Protein AF-A0A7Z6YBA0-F1 (afdb_monomer_lite)

Radius of gyration: 14.05 Å; chains: 1; bounding box: 33×22×35 Å

Secondary structure (DSSP, 8-state):
-HHHHHHHHHHHHHHHTSGGGGSPTTSHHHHHHHHHHHHTTT-TTTTPPPSS--EETTEEPSPGGGHHHHS--

pLDDT: mean 96.46, std 5.53, range [62.38, 98.69]

InterPro domains:
  IPR036597 Fido-like domain superfamily [G3DSA:1.10.3290.10] (1-73)
  IPR036597 Fido-like domain superfamily [SSF140931] (3-71)

Foldseek 3Di:
DVLQVQLVVLVVCCVVVVVLVVADPPALQSVLVNQQSSQPVNDPQRSHQDCDWDADPPGTDDHSVCCVVPGDD

Organism: Helicobacter pylori (NCBI:txid210)

Structure (mmCIF, N/CA/C/O backbone):
data_AF-A0A7Z6YBA0-F1
#
_entry.id   AF-A0A7Z6YBA0-F1
#
loop_
_atom_site.group_PDB
_atom_site.id
_atom_site.type_symbol
_atom_site.label_atom_id
_atom_site.label_alt_id
_atom_site.label_comp_id
_atom_site.label_asym_id
_atom_site.label_entity_id
_atom_site.label_seq_id
_atom_site.pdbx_PDB_ins_code
_atom_site.Cartn_x
_atom_site.Cartn_y
_atom_site.Cartn_z
_atom_site.occupancy
_atom_site.B_iso_or_equiv
_atom_site.auth_seq_id
_atom_site.auth_comp_id
_atom_site.auth_asym_id
_atom_site.auth_atom_id
_atom_site.pdbx_PDB_model_num
ATOM 1 N N . MET A 1 1 ? 15.357 4.136 12.137 1.00 62.38 1 MET A N 1
ATOM 2 C CA . MET A 1 1 ? 14.996 3.953 13.562 1.00 62.38 1 MET A CA 1
ATOM 3 C C . MET A 1 1 ? 13.854 4.851 14.023 1.00 62.38 1 MET A C 1
ATOM 5 O O . MET A 1 1 ? 12.899 4.318 14.568 1.00 62.38 1 MET A O 1
ATOM 9 N N . HIS A 1 2 ? 13.912 6.182 13.858 1.00 88.31 2 HIS A N 1
ATOM 10 C CA . HIS A 1 2 ? 12.813 7.047 14.325 1.00 88.31 2 HIS A CA 1
ATOM 11 C C . HIS A 1 2 ? 11.522 6.866 13.506 1.00 88.31 2 HIS A C 1
ATOM 13 O O . HIS A 1 2 ? 10.455 6.704 14.092 1.00 88.31 2 HIS A O 1
ATOM 19 N N . LEU A 1 3 ? 11.633 6.804 12.172 1.00 95.19 3 LEU A N 1
ATOM 20 C CA . LEU A 1 3 ? 10.489 6.583 11.276 1.00 95.19 3 LEU A CA 1
ATOM 21 C C . LEU A 1 3 ? 9.823 5.222 11.519 1.00 95.19 3 LEU A C 1
ATOM 23 O O . LEU A 1 3 ? 8.607 5.150 11.643 1.00 95.19 3 LEU A O 1
ATOM 27 N N . ASP A 1 4 ? 10.619 4.163 11.683 1.00 96.88 4 ASP A N 1
ATOM 28 C CA . ASP A 1 4 ? 10.103 2.806 11.912 1.00 96.88 4 ASP A CA 1
ATOM 29 C C . ASP A 1 4 ? 9.311 2.715 13.223 1.00 96.88 4 ASP A C 1
ATOM 31 O O . ASP A 1 4 ? 8.248 2.100 13.274 1.00 96.88 4 ASP A O 1
ATOM 35 N N . ARG A 1 5 ? 9.789 3.386 14.283 1.00 97.88 5 ARG A N 1
ATOM 36 C CA . ARG A 1 5 ? 9.072 3.462 15.562 1.00 97.88 5 ARG A CA 1
ATOM 37 C C . ARG A 1 5 ? 7.739 4.196 15.416 1.00 97.88 5 ARG A C 1
ATOM 39 O O . ARG A 1 5 ? 6.744 3.732 15.956 1.00 97.88 5 ARG A O 1
ATOM 46 N N . GLN A 1 6 ? 7.704 5.310 14.685 1.00 98.00 6 GLN A N 1
ATOM 47 C CA . GLN A 1 6 ? 6.450 6.028 14.432 1.00 98.00 6 GLN A CA 1
ATOM 48 C C . GLN A 1 6 ? 5.471 5.199 13.591 1.00 98.00 6 GLN A C 1
ATOM 50 O O . GLN A 1 6 ? 4.279 5.165 13.887 1.00 98.00 6 GLN A O 1
ATOM 55 N N . SER A 1 7 ? 5.972 4.497 12.573 1.00 98.38 7 SER A N 1
ATOM 56 C CA . SER A 1 7 ? 5.160 3.598 11.752 1.00 98.38 7 SER A CA 1
ATOM 57 C C . SER A 1 7 ? 4.572 2.448 12.576 1.00 98.38 7 SER A C 1
ATOM 59 O O . SER A 1 7 ? 3.403 2.105 12.412 1.00 98.38 7 SER A O 1
ATOM 61 N N . LEU A 1 8 ? 5.333 1.912 13.539 1.00 98.50 8 LEU A N 1
ATOM 62 C CA . LEU A 1 8 ? 4.841 0.900 14.474 1.00 98.50 8 LEU A CA 1
ATOM 63 C C . LEU A 1 8 ? 3.696 1.423 15.356 1.00 98.50 8 LEU A C 1
ATOM 65 O O . LEU A 1 8 ? 2.707 0.717 15.543 1.00 98.50 8 LEU A O 1
ATOM 69 N N . GLU A 1 9 ? 3.788 2.648 15.878 1.00 98.50 9 GLU A N 1
ATOM 70 C CA . GLU A 1 9 ? 2.686 3.243 16.651 1.00 98.50 9 GLU A CA 1
ATOM 71 C C . GLU A 1 9 ? 1.443 3.494 15.779 1.00 98.50 9 GLU A C 1
ATOM 73 O O . GLU A 1 9 ? 0.324 3.207 16.206 1.00 98.50 9 GLU A O 1
ATOM 78 N N . LYS A 1 10 ? 1.619 3.919 14.519 1.00 98.56 10 LYS A N 1
ATOM 79 C CA . LYS A 1 10 ? 0.521 4.010 13.538 1.00 98.56 10 LYS A CA 1
ATOM 80 C C . LYS A 1 10 ? -0.1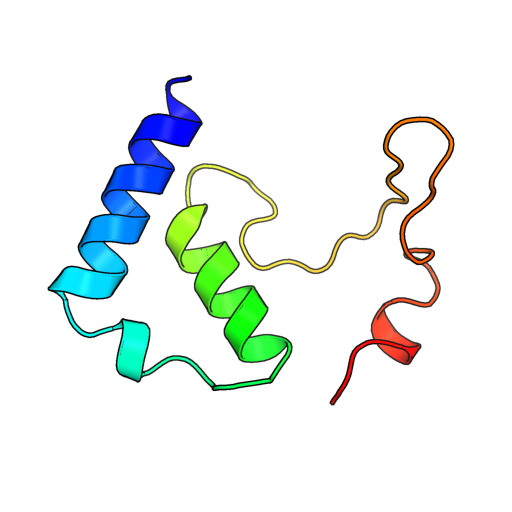27 2.648 13.268 1.00 98.56 10 LYS A C 1
ATOM 82 O O . LYS A 1 10 ? -1.351 2.569 13.190 1.00 98.56 10 LYS A O 1
ATOM 87 N N . ALA A 1 11 ? 0.663 1.576 13.177 1.00 98.62 11 ALA A N 1
ATOM 88 C CA . ALA A 1 11 ? 0.152 0.214 13.025 1.00 98.62 11 ALA A CA 1
ATOM 89 C C . ALA A 1 11 ? -0.701 -0.212 14.228 1.00 98.62 11 ALA A C 1
ATOM 91 O O . ALA A 1 11 ? -1.799 -0.735 14.054 1.00 98.62 11 ALA A O 1
ATOM 92 N N . LYS A 1 12 ? -0.229 0.053 15.454 1.00 98.69 12 LYS A N 1
ATOM 93 C CA . LYS A 1 12 ? -1.004 -0.216 16.675 1.00 98.69 12 LYS A CA 1
ATOM 94 C C . LYS A 1 12 ? -2.327 0.543 16.667 1.00 98.69 12 LYS A C 1
ATOM 96 O O . LYS A 1 12 ? -3.361 -0.062 16.928 1.00 98.69 12 LYS A O 1
ATOM 101 N N . HIS A 1 13 ? -2.301 1.826 16.303 1.00 98.50 13 HIS A N 1
ATOM 102 C CA . HIS A 1 13 ? -3.506 2.642 16.188 1.00 98.50 13 HIS A CA 1
ATOM 103 C C . HIS A 1 13 ? -4.490 2.082 15.149 1.00 98.50 13 HIS A C 1
ATOM 105 O O . HIS A 1 13 ? -5.685 2.022 15.427 1.00 98.50 13 HIS A O 1
ATOM 111 N N . LEU A 1 14 ? -4.013 1.626 13.982 1.00 98.56 14 LEU A N 1
ATOM 112 C CA . LEU A 1 14 ? -4.857 1.017 12.942 1.00 98.56 14 LEU A CA 1
ATOM 113 C C . LEU A 1 14 ? -5.664 -0.177 13.477 1.00 98.56 14 LEU A C 1
ATOM 115 O O . LEU A 1 14 ? -6.853 -0.292 13.193 1.00 98.56 14 LEU A O 1
ATOM 119 N N . ILE A 1 15 ? -5.028 -1.030 14.284 1.00 98.44 15 ILE A N 1
ATOM 120 C CA . ILE A 1 15 ? -5.683 -2.190 14.900 1.00 98.44 15 ILE A CA 1
ATOM 121 C C . ILE A 1 15 ? -6.604 -1.762 16.050 1.00 98.44 15 ILE A C 1
ATOM 123 O O . ILE A 1 15 ? -7.765 -2.149 16.087 1.00 98.44 15 ILE A O 1
ATOM 127 N N . GLN A 1 16 ? -6.111 -0.943 16.982 1.00 98.56 16 GLN A N 1
ATOM 128 C CA . GLN A 1 16 ? -6.851 -0.557 18.193 1.00 98.56 16 GLN A CA 1
ATOM 129 C C . GLN A 1 16 ? -8.098 0.286 17.903 1.00 98.56 16 GLN A C 1
ATOM 131 O O . GLN A 1 16 ? -9.065 0.223 18.656 1.00 98.56 16 GLN A O 1
ATOM 136 N N . SER A 1 17 ? -8.078 1.072 16.826 1.00 98.06 17 SER A N 1
ATOM 137 C CA . SER A 1 17 ? -9.220 1.888 16.400 1.00 98.06 17 SER A CA 1
ATOM 138 C C . SER A 1 17 ? -10.290 1.105 15.632 1.00 98.06 17 SER A C 1
ATOM 140 O O . SER A 1 17 ? -11.349 1.664 15.361 1.00 98.06 17 SER A O 1
ATOM 142 N N . GLY A 1 18 ? -10.026 -0.148 15.239 1.00 98.12 18 GLY A N 1
ATOM 143 C CA . GLY A 1 18 ? -10.914 -0.929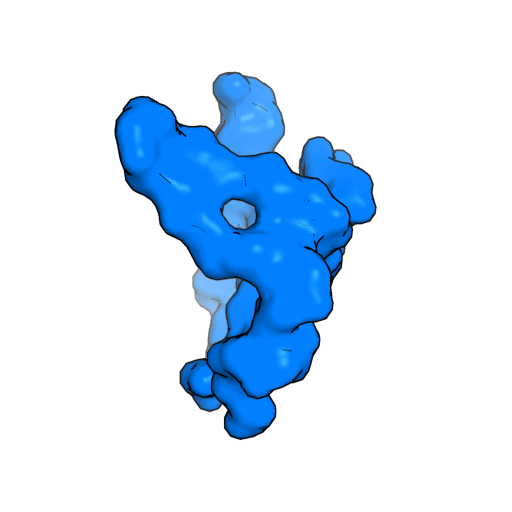 14.366 1.00 98.12 18 GLY A CA 1
ATOM 144 C C . GLY A 1 18 ? -10.939 -0.453 12.908 1.00 98.12 18 GLY A C 1
ATOM 145 O O . GLY A 1 18 ? -11.635 -1.032 12.081 1.00 98.12 18 GLY A O 1
ATOM 146 N N . LEU A 1 19 ? -10.154 0.572 12.546 1.00 98.06 19 LEU A N 1
ATOM 147 C CA . LEU A 1 19 ? -10.081 1.069 11.167 1.00 98.06 19 LEU A CA 1
ATOM 148 C C . LEU A 1 19 ? -9.558 0.005 10.194 1.00 98.06 19 LEU A C 1
ATOM 150 O O . LEU A 1 19 ? -9.878 0.064 9.008 1.00 98.06 19 LEU A O 1
ATOM 154 N N . ILE A 1 20 ? -8.807 -0.985 10.686 1.00 98.38 20 ILE A N 1
ATOM 155 C CA . ILE A 1 20 ? -8.368 -2.140 9.896 1.00 98.38 20 ILE A CA 1
ATOM 156 C C . ILE A 1 20 ? -9.533 -2.878 9.220 1.00 98.38 20 ILE A C 1
ATOM 158 O O . ILE A 1 20 ? -9.3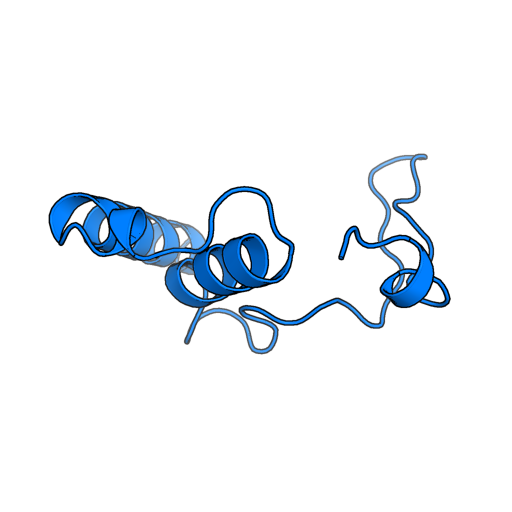83 -3.311 8.082 1.00 98.38 20 ILE A O 1
ATOM 162 N N . ASP A 1 21 ? -10.700 -2.946 9.863 1.00 98.31 21 ASP A N 1
ATOM 163 C CA . ASP A 1 21 ? -11.870 -3.673 9.353 1.00 98.31 21 ASP A CA 1
ATOM 164 C C . ASP A 1 21 ? -12.584 -2.920 8.218 1.00 98.31 21 ASP A C 1
ATOM 166 O O . ASP A 1 21 ? -13.438 -3.474 7.528 1.00 98.31 21 ASP A O 1
ATOM 170 N N . THR A 1 22 ? -12.231 -1.647 8.009 1.00 98.06 22 THR A N 1
ATOM 171 C CA . THR A 1 22 ? -12.778 -0.805 6.933 1.00 98.06 22 THR A CA 1
ATOM 172 C C . THR A 1 22 ? -11.966 -0.874 5.641 1.00 98.06 22 THR A C 1
ATOM 174 O O . THR A 1 22 ? -12.414 -0.369 4.612 1.00 98.06 22 THR A O 1
ATOM 177 N N . ILE A 1 23 ? -10.777 -1.482 5.689 1.00 98.38 23 ILE A N 1
ATOM 178 C CA . ILE A 1 23 ? -9.866 -1.576 4.549 1.00 98.38 23 ILE A CA 1
ATOM 179 C C . ILE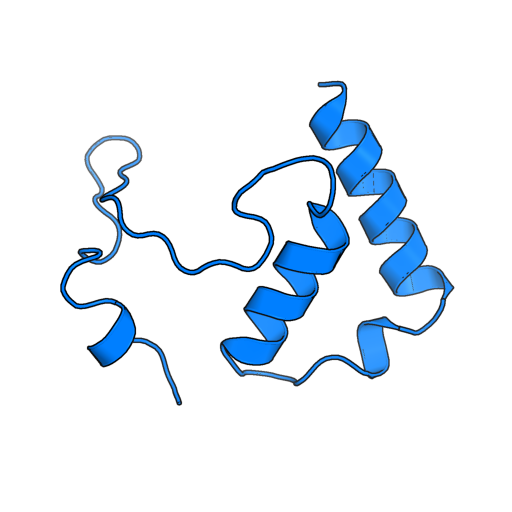 A 1 23 ? -10.337 -2.665 3.586 1.00 98.38 23 ILE A C 1
ATOM 181 O O . ILE A 1 23 ? -10.733 -3.760 3.985 1.00 98.38 23 ILE A O 1
ATOM 185 N N . GLU A 1 24 ? -10.249 -2.372 2.291 1.00 97.69 24 GLU A N 1
ATOM 186 C CA . GLU A 1 24 ? -10.649 -3.299 1.235 1.00 97.69 24 GLU A CA 1
ATOM 187 C C . GLU A 1 24 ? -9.787 -4.578 1.240 1.00 97.69 24 GLU A C 1
ATOM 189 O O . GLU A 1 24 ? -8.558 -4.532 1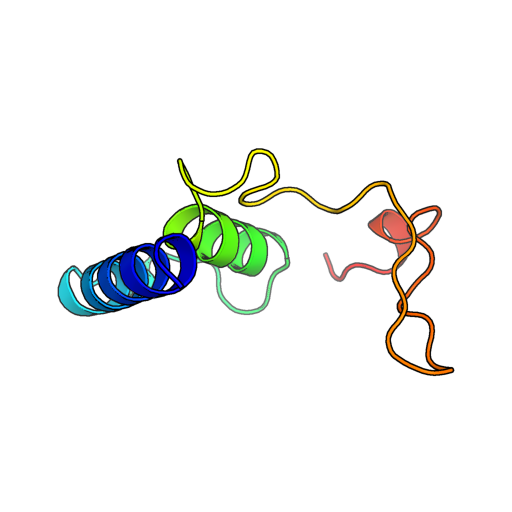.162 1.00 97.69 24 GLU A O 1
ATOM 194 N N . VAL A 1 25 ? -10.419 -5.748 1.341 1.00 97.94 25 VAL A N 1
ATOM 195 C CA . VAL A 1 25 ? -9.697 -7.018 1.503 1.00 97.94 25 VAL A CA 1
ATOM 196 C C . VAL A 1 25 ? -9.290 -7.595 0.150 1.00 97.94 25 VAL A C 1
ATOM 198 O O . VAL A 1 25 ? -10.120 -7.791 -0.732 1.00 97.94 25 VAL A O 1
ATOM 201 N N . GLY A 1 26 ? -8.008 -7.942 0.013 1.00 96.38 26 GLY A N 1
ATOM 202 C CA . GLY A 1 26 ? -7.495 -8.697 -1.136 1.00 96.38 26 GLY A CA 1
ATOM 203 C C . GLY A 1 26 ? -7.234 -7.873 -2.399 1.00 96.38 26 GLY A C 1
ATOM 204 O O . GLY A 1 26 ? -6.919 -8.459 -3.432 1.00 96.38 26 GLY A O 1
ATOM 205 N N . THR A 1 27 ? -7.315 -6.543 -2.327 1.00 97.12 27 THR A N 1
ATOM 206 C CA . THR A 1 27 ? -7.117 -5.656 -3.482 1.00 97.12 27 THR A CA 1
ATOM 207 C C . THR A 1 27 ? -5.894 -4.759 -3.326 1.00 97.12 27 THR A C 1
ATOM 209 O O . THR A 1 27 ? -5.369 -4.533 -2.230 1.00 97.12 27 THR A O 1
ATOM 212 N N . ILE A 1 28 ? -5.424 -4.210 -4.448 1.00 97.38 28 ILE A N 1
ATOM 213 C CA . ILE A 1 28 ? -4.314 -3.250 -4.444 1.00 97.38 28 ILE A CA 1
ATOM 214 C C . ILE A 1 28 ? -4.687 -1.957 -3.738 1.00 97.38 28 ILE A C 1
ATOM 216 O O . ILE A 1 28 ? -3.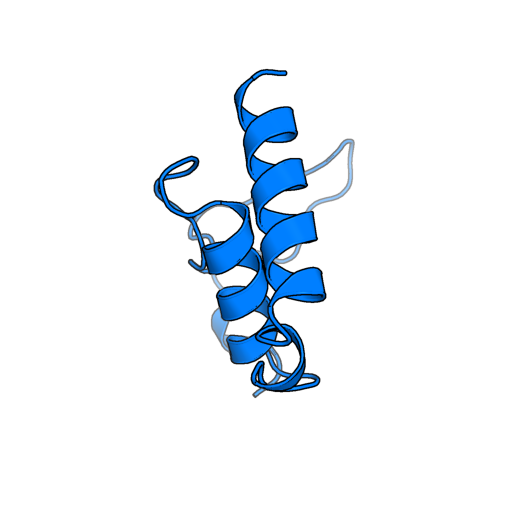851 -1.396 -3.030 1.00 97.38 28 ILE A O 1
ATOM 220 N N . LYS A 1 29 ? -5.941 -1.525 -3.858 1.00 97.00 29 LYS A N 1
ATOM 221 C CA . LYS A 1 29 ? -6.431 -0.351 -3.147 1.00 97.00 29 LYS A CA 1
ATOM 222 C C . LYS A 1 29 ? -6.327 -0.541 -1.632 1.00 97.00 29 LYS A C 1
ATOM 224 O O . LYS A 1 29 ? -5.765 0.327 -0.967 1.00 97.00 29 LYS A O 1
ATOM 229 N N . GLY A 1 30 ? -6.736 -1.698 -1.110 1.00 97.94 30 GLY A N 1
ATOM 230 C CA . GLY A 1 30 ? -6.561 -2.028 0.305 1.00 97.94 30 GLY A CA 1
ATOM 231 C C . GLY A 1 30 ? -5.095 -2.030 0.745 1.00 97.94 30 GLY A C 1
ATOM 232 O O . GLY A 1 30 ? -4.734 -1.441 1.763 1.00 97.94 30 GLY A O 1
ATOM 233 N N . LEU A 1 31 ? -4.198 -2.600 -0.067 1.00 97.94 31 LEU A N 1
ATOM 234 C CA . LEU A 1 31 ? -2.760 -2.564 0.221 1.00 97.94 31 LEU A CA 1
ATOM 235 C C . LEU A 1 31 ? -2.197 -1.128 0.229 1.00 97.94 31 LEU A C 1
ATOM 237 O O . LEU A 1 31 ? -1.368 -0.792 1.079 1.00 97.94 31 LEU A O 1
ATOM 241 N N . GLN A 1 32 ? -2.651 -0.265 -0.685 1.00 98.25 32 GLN A N 1
ATOM 242 C CA . GLN A 1 32 ? -2.289 1.155 -0.706 1.00 98.25 32 GLN A CA 1
ATOM 243 C C . GLN A 1 32 ? -2.841 1.910 0.509 1.00 98.25 32 GLN A C 1
ATOM 245 O O . GLN A 1 32 ? -2.150 2.785 1.030 1.00 98.25 32 GLN A O 1
ATOM 250 N N . GLU A 1 33 ? -4.043 1.579 0.984 1.00 98.50 33 GLU A N 1
ATOM 251 C CA . GLU A 1 33 ? -4.638 2.133 2.206 1.00 98.50 33 GLU A CA 1
ATOM 252 C C . GLU A 1 33 ? -3.816 1.766 3.444 1.00 98.50 33 GLU A C 1
ATOM 254 O O . GLU A 1 33 ? -3.438 2.663 4.200 1.00 98.50 33 GLU A O 1
ATOM 259 N N . ILE A 1 34 ? -3.437 0.491 3.593 1.00 98.69 34 ILE A N 1
ATOM 260 C CA . ILE A 1 34 ? -2.543 0.029 4.669 1.00 98.69 34 ILE A CA 1
ATOM 261 C C . ILE A 1 34 ? -1.214 0.785 4.603 1.00 98.69 34 ILE A C 1
ATOM 263 O O . ILE A 1 34 ? -0.770 1.369 5.593 1.00 98.69 34 ILE A O 1
ATOM 267 N N . HIS A 1 35 ? -0.580 0.822 3.427 1.00 98.69 35 HIS A N 1
ATOM 268 C CA . HIS A 1 35 ? 0.698 1.508 3.255 1.00 98.69 35 HIS A CA 1
ATOM 269 C C . HIS A 1 35 ? 0.582 3.014 3.531 1.00 98.69 35 HIS A C 1
ATOM 271 O O . HIS A 1 35 ? 1.505 3.613 4.086 1.00 98.69 35 HIS A O 1
ATOM 277 N N . ARG A 1 36 ? -0.525 3.656 3.148 1.00 98.69 36 ARG A N 1
ATOM 278 C CA . ARG A 1 36 ? -0.772 5.060 3.483 1.00 98.69 36 ARG A CA 1
ATOM 279 C C . ARG A 1 36 ? -0.875 5.222 4.994 1.00 98.69 36 ARG A C 1
ATOM 281 O O . ARG A 1 36 ? -0.120 6.005 5.550 1.00 98.69 36 ARG A O 1
ATOM 288 N N . PHE A 1 37 ? -1.696 4.429 5.674 1.00 98.50 37 PHE A N 1
ATOM 289 C CA . PHE A 1 37 ? -1.896 4.549 7.120 1.00 98.50 37 PHE A CA 1
ATOM 290 C C . PHE A 1 37 ? -0.587 4.426 7.916 1.00 98.50 37 PHE A C 1
ATOM 292 O O . PHE A 1 37 ? -0.308 5.225 8.814 1.00 98.50 37 PHE A O 1
ATOM 299 N N . LEU A 1 38 ? 0.250 3.453 7.546 1.00 98.62 38 LEU A N 1
ATOM 300 C CA . LEU A 1 38 ? 1.520 3.174 8.217 1.00 98.62 38 LEU A CA 1
ATOM 301 C C . LEU A 1 38 ? 2.589 4.246 7.996 1.00 98.62 38 LEU A C 1
ATOM 303 O O . LEU A 1 38 ? 3.448 4.427 8.862 1.00 98.62 38 LEU A O 1
ATOM 307 N N . PHE A 1 39 ? 2.568 4.931 6.851 1.00 98.56 39 PHE A N 1
ATOM 308 C CA . PHE A 1 39 ? 3.692 5.760 6.407 1.00 98.56 39 PHE A CA 1
ATOM 309 C C . PHE A 1 39 ? 3.325 7.200 6.042 1.00 98.56 39 PHE A C 1
ATOM 311 O O . PHE A 1 39 ? 4.208 7.984 5.700 1.00 98.56 39 PHE A O 1
ATOM 318 N N . GLU A 1 40 ? 2.055 7.583 6.120 1.00 98.00 40 GLU A N 1
ATOM 319 C CA . GLU A 1 40 ? 1.613 8.954 5.877 1.00 98.00 40 GLU A CA 1
ATOM 320 C C . GLU A 1 40 ? 2.278 9.918 6.866 1.00 98.00 40 GLU A C 1
ATOM 322 O O . GLU A 1 40 ? 2.287 9.685 8.080 1.00 98.00 40 GLU A O 1
ATOM 327 N N . GLY A 1 41 ? 2.875 10.983 6.325 1.00 97.12 41 GLY A N 1
ATOM 328 C CA . GLY A 1 41 ? 3.718 11.923 7.068 1.00 97.12 41 GLY A CA 1
ATOM 329 C C . GLY A 1 41 ? 5.146 11.428 7.344 1.00 97.12 41 GLY A C 1
ATOM 330 O O . GLY A 1 41 ? 5.951 12.200 7.852 1.00 97.12 41 GLY A O 1
ATOM 331 N N . LEU A 1 42 ? 5.480 10.175 7.001 1.00 97.44 42 LEU A N 1
ATOM 332 C CA . LEU A 1 42 ? 6.820 9.585 7.160 1.00 97.44 42 LEU A CA 1
ATOM 333 C C . LEU A 1 42 ? 7.546 9.412 5.819 1.00 97.44 42 LEU A C 1
ATOM 335 O O . LEU A 1 42 ? 8.750 9.646 5.738 1.00 97.44 42 LEU A O 1
ATOM 339 N N . TYR A 1 43 ? 6.818 9.015 4.771 1.00 97.12 43 TYR A N 1
ATOM 340 C CA . TYR A 1 43 ? 7.331 8.871 3.409 1.00 97.12 43 TYR A CA 1
ATOM 341 C C . TYR A 1 43 ? 6.442 9.616 2.408 1.00 97.12 43 TYR A C 1
ATOM 343 O O . TYR A 1 43 ? 5.226 9.439 2.391 1.00 97.12 43 TYR A O 1
ATOM 351 N N . GLU A 1 44 ? 7.047 10.380 1.495 1.00 97.38 44 GLU A N 1
ATOM 352 C CA . GLU A 1 44 ? 6.335 11.115 0.428 1.00 97.38 44 GLU A CA 1
ATOM 353 C C . GLU A 1 44 ? 5.573 10.197 -0.551 1.00 97.38 44 GLU A C 1
ATOM 355 O O . GLU A 1 44 ? 4.670 10.627 -1.281 1.00 97.38 44 GLU A O 1
ATOM 360 N N . PHE A 1 45 ? 5.943 8.914 -0.573 1.00 97.62 45 PHE A N 1
ATOM 361 C CA . PHE A 1 45 ? 5.342 7.867 -1.397 1.00 97.62 45 PHE A CA 1
ATOM 362 C C . PHE A 1 45 ? 4.336 6.987 -0.638 1.00 97.62 45 PHE A C 1
ATOM 364 O O . PHE A 1 45 ? 3.943 5.936 -1.142 1.00 97.62 45 PHE A O 1
ATOM 371 N N . ALA A 1 46 ? 3.898 7.385 0.561 1.00 98.50 46 ALA A N 1
ATOM 372 C CA . ALA A 1 46 ? 2.911 6.631 1.328 1.00 98.50 46 ALA A CA 1
ATOM 373 C C . ALA A 1 46 ? 1.627 6.369 0.511 1.00 98.50 46 ALA A C 1
ATOM 375 O O . ALA A 1 46 ? 0.925 7.295 0.112 1.00 98.50 46 ALA A O 1
ATOM 376 N N . GLY A 1 47 ? 1.338 5.092 0.238 1.00 97.94 47 GLY A N 1
ATOM 377 C CA . GLY A 1 47 ? 0.168 4.646 -0.524 1.00 97.94 47 GLY A CA 1
ATOM 378 C C . GLY A 1 47 ? 0.309 4.741 -2.048 1.00 97.94 47 GLY A C 1
ATOM 379 O O . GLY A 1 47 ? -0.651 4.459 -2.763 1.00 97.94 47 GLY A O 1
ATOM 380 N N . LYS A 1 48 ? 1.477 5.124 -2.577 1.00 97.94 48 LYS A N 1
ATOM 381 C CA . LYS A 1 48 ? 1.703 5.253 -4.024 1.00 97.94 48 LYS A CA 1
ATOM 382 C C . LYS A 1 48 ? 2.315 3.981 -4.609 1.00 97.94 48 LYS A C 1
ATOM 384 O O . LYS A 1 48 ? 3.196 3.370 -4.007 1.00 97.94 48 LYS A O 1
ATOM 389 N N . ILE A 1 49 ? 1.888 3.617 -5.818 1.00 97.50 49 ILE A N 1
ATOM 390 C CA . ILE A 1 49 ? 2.610 2.636 -6.634 1.00 97.50 49 ILE A CA 1
ATOM 391 C C . ILE A 1 49 ? 3.916 3.281 -7.098 1.00 97.50 49 ILE A C 1
ATOM 393 O O . ILE A 1 49 ? 3.932 4.433 -7.527 1.00 97.50 49 ILE A O 1
ATOM 397 N N . ARG A 1 50 ? 5.022 2.548 -6.976 1.00 97.75 50 ARG A N 1
ATOM 398 C CA . ARG A 1 50 ? 6.343 3.054 -7.358 1.00 97.75 50 ARG A CA 1
ATOM 399 C C . ARG A 1 50 ? 6.469 3.227 -8.872 1.00 97.75 50 ARG A C 1
ATOM 401 O O . ARG A 1 50 ? 6.026 2.387 -9.647 1.00 97.75 50 ARG A O 1
ATOM 408 N N . ASP A 1 51 ? 7.211 4.249 -9.257 1.00 97.31 51 ASP A N 1
ATOM 409 C CA . ASP A 1 51 ? 7.607 4.577 -10.629 1.00 97.31 51 ASP A CA 1
ATOM 410 C C . ASP A 1 51 ? 9.062 4.174 -10.940 1.00 97.31 51 ASP A C 1
ATOM 412 O O . ASP A 1 51 ? 9.513 4.252 -12.081 1.00 97.31 51 ASP A O 1
ATOM 416 N N . LYS A 1 52 ? 9.804 3.695 -9.935 1.00 97.69 52 LYS A N 1
ATOM 417 C CA . LYS A 1 52 ? 11.193 3.235 -10.061 1.00 97.69 52 LYS A CA 1
ATOM 418 C C . LYS A 1 52 ? 11.313 1.727 -9.907 1.00 97.69 52 LYS A C 1
ATOM 420 O O . LYS A 1 52 ? 10.565 1.086 -9.164 1.00 97.69 52 LYS A O 1
ATOM 425 N N . ASN A 1 53 ? 12.301 1.153 -10.584 1.00 98.25 53 ASN A N 1
ATOM 426 C CA . ASN A 1 53 ? 12.700 -0.234 -10.380 1.00 98.25 53 ASN A CA 1
ATOM 427 C C . ASN A 1 53 ? 13.438 -0.397 -9.048 1.00 98.25 53 ASN A C 1
ATOM 429 O O . ASN A 1 53 ? 14.232 0.458 -8.666 1.00 98.25 53 ASN A O 1
ATOM 433 N N . ILE A 1 54 ? 13.182 -1.510 -8.359 1.00 98.38 54 ILE A N 1
ATOM 434 C CA . ILE A 1 54 ? 13.857 -1.870 -7.107 1.00 98.38 54 ILE A CA 1
ATOM 435 C C . ILE A 1 54 ? 14.367 -3.313 -7.172 1.00 98.38 54 ILE A C 1
ATOM 437 O O . ILE A 1 54 ? 13.807 -4.164 -7.872 1.00 98.38 54 ILE A O 1
ATOM 441 N N . SER A 1 55 ? 15.440 -3.585 -6.435 1.00 98.25 55 SER A N 1
ATOM 442 C CA . SER A 1 55 ? 16.063 -4.906 -6.326 1.00 98.25 55 SER A CA 1
ATOM 443 C C . SER A 1 55 ? 16.565 -5.142 -4.904 1.00 98.25 55 SER A C 1
ATOM 445 O O . SER A 1 55 ? 16.766 -4.193 -4.143 1.00 98.25 55 SER A O 1
ATOM 447 N N . LYS A 1 56 ? 16.743 -6.410 -4.534 1.00 97.88 56 LYS A N 1
ATOM 448 C CA . LYS A 1 56 ? 17.390 -6.814 -3.283 1.00 97.88 56 LYS A CA 1
ATOM 449 C C . LYS A 1 56 ? 18.302 -8.003 -3.575 1.00 97.88 56 LYS A C 1
ATOM 451 O O . LYS A 1 56 ? 17.829 -9.052 -4.011 1.00 97.88 56 LYS A O 1
ATOM 456 N N . GLY A 1 57 ? 19.606 -7.831 -3.358 1.00 97.38 57 GLY A N 1
ATOM 457 C CA . GLY A 1 57 ? 20.605 -8.773 -3.872 1.00 97.38 57 GLY A CA 1
ATOM 458 C C . GLY A 1 57 ? 20.515 -8.875 -5.398 1.00 97.38 57 GLY A C 1
ATOM 459 O O . GLY A 1 57 ? 20.343 -7.864 -6.072 1.00 97.38 57 GLY A O 1
ATOM 460 N N . ASN A 1 58 ? 20.548 -10.097 -5.932 1.00 97.75 58 ASN A N 1
ATOM 461 C CA . ASN A 1 58 ? 20.428 -10.350 -7.374 1.00 97.75 58 ASN A CA 1
ATOM 462 C C . ASN A 1 58 ? 18.970 -10.500 -7.861 1.00 97.75 58 ASN A C 1
ATOM 464 O O . ASN A 1 58 ? 18.744 -10.845 -9.019 1.00 97.75 58 ASN A O 1
ATOM 468 N N . PHE A 1 59 ? 17.971 -10.261 -7.002 1.00 98.19 59 PHE A N 1
ATOM 469 C CA . PHE A 1 59 ? 16.557 -10.363 -7.366 1.00 98.19 59 PHE A CA 1
ATOM 470 C C . PHE A 1 59 ? 15.962 -8.988 -7.681 1.00 98.19 59 PHE A C 1
ATOM 472 O O . PHE A 1 59 ? 15.978 -8.077 -6.846 1.00 98.19 59 PHE A O 1
ATOM 479 N N . ARG A 1 60 ? 15.383 -8.851 -8.877 1.00 98.12 60 ARG A N 1
ATOM 480 C CA . ARG A 1 60 ? 14.627 -7.665 -9.291 1.00 98.12 60 ARG A CA 1
ATOM 481 C C . ARG A 1 60 ? 13.136 -7.920 -9.089 1.00 98.12 60 ARG A C 1
ATOM 483 O O . ARG A 1 60 ? 12.606 -8.897 -9.609 1.00 98.12 60 ARG A O 1
ATOM 490 N N . PHE A 1 61 ? 12.460 -7.014 -8.385 1.00 98.12 61 PHE A N 1
ATOM 491 C CA . PHE A 1 61 ? 10.996 -7.028 -8.319 1.00 98.12 61 PHE A CA 1
ATOM 492 C C . PHE A 1 61 ? 10.395 -6.685 -9.695 1.00 98.12 61 PHE A C 1
ATOM 494 O O . PHE A 1 61 ? 11.114 -6.298 -10.617 1.00 98.12 61 PHE A O 1
ATOM 501 N N . ALA A 1 62 ? 9.075 -6.812 -9.854 1.00 97.62 62 ALA A N 1
ATOM 502 C CA . ALA A 1 62 ? 8.402 -6.524 -11.124 1.00 97.62 62 ALA A CA 1
ATOM 503 C C . ALA A 1 62 ? 8.803 -5.160 -11.725 1.00 97.62 62 ALA A C 1
ATOM 505 O O . ALA A 1 62 ? 8.997 -4.185 -10.999 1.00 97.62 62 ALA A O 1
ATOM 506 N N . ASN A 1 63 ? 8.944 -5.066 -13.045 1.00 97.62 63 ASN A N 1
ATOM 507 C CA . ASN A 1 63 ? 9.374 -3.809 -13.659 1.00 97.62 63 ASN A CA 1
ATOM 508 C C . ASN A 1 63 ? 8.297 -2.726 -13.462 1.00 97.62 63 ASN A C 1
ATOM 510 O O . ASN A 1 63 ? 7.131 -2.994 -13.740 1.00 97.62 63 ASN A O 1
ATOM 514 N N . CYS A 1 64 ? 8.674 -1.527 -12.995 1.00 96.94 64 CYS A N 1
ATOM 515 C CA . CYS A 1 64 ? 7.722 -0.429 -12.775 1.00 96.94 64 CYS A CA 1
ATOM 516 C C . CYS A 1 64 ? 6.939 -0.052 -14.037 1.00 96.94 64 CYS A C 1
ATOM 518 O O . CYS A 1 64 ? 5.777 0.314 -13.918 1.00 96.94 64 CYS A O 1
ATOM 520 N N . LEU A 1 65 ? 7.537 -0.230 -15.220 1.00 96.75 65 LEU A N 1
ATOM 521 C CA . LEU A 1 65 ? 6.896 0.039 -16.510 1.00 96.75 65 LEU A CA 1
ATOM 522 C C . LEU A 1 65 ? 5.621 -0.786 -16.755 1.00 96.75 65 LEU A C 1
ATOM 524 O O . LEU A 1 65 ? 4.781 -0.361 -17.534 1.00 96.75 65 LEU A O 1
ATOM 528 N N . TYR A 1 66 ? 5.497 -1.961 -16.130 1.00 96.56 66 TYR A N 1
ATOM 529 C CA . TYR A 1 66 ? 4.370 -2.877 -16.341 1.00 96.56 66 TYR A CA 1
ATOM 530 C C . TYR A 1 66 ? 3.584 -3.153 -15.058 1.00 96.56 66 TYR A C 1
ATOM 532 O O . TYR A 1 66 ? 2.789 -4.091 -15.025 1.00 96.56 66 TYR A O 1
ATOM 540 N N . LEU A 1 67 ? 3.846 -2.414 -13.972 1.00 94.50 67 LEU A N 1
ATOM 541 C CA . LEU A 1 67 ? 3.186 -2.664 -12.689 1.00 94.50 67 LEU A CA 1
ATOM 542 C C . LEU A 1 67 ? 1.672 -2.498 -12.808 1.00 94.50 67 LEU A C 1
ATOM 544 O O . LEU A 1 67 ? 0.930 -3.368 -12.377 1.00 94.50 67 LEU A O 1
ATOM 548 N N . ASP A 1 68 ? 1.226 -1.422 -13.436 1.00 90.06 68 ASP A N 1
ATOM 549 C CA . ASP A 1 68 ? -0.180 -1.140 -13.722 1.00 90.06 68 ASP A CA 1
ATOM 550 C C . ASP A 1 68 ? -0.892 -2.268 -14.491 1.00 90.06 68 ASP A C 1
ATOM 552 O O . ASP A 1 68 ? -2.076 -2.509 -14.265 1.00 90.06 68 ASP A O 1
ATOM 556 N N . LEU A 1 69 ? -0.174 -2.990 -15.356 1.00 94.69 69 LEU A N 1
ATOM 557 C CA . LEU A 1 69 ? -0.721 -4.108 -16.126 1.00 94.69 69 LEU A CA 1
ATOM 558 C C . LEU A 1 69 ? -0.825 -5.412 -15.329 1.00 94.69 69 LEU A C 1
ATOM 560 O O . LEU A 1 69 ? -1.733 -6.202 -15.580 1.00 94.69 69 LEU A O 1
ATOM 564 N N . ILE A 1 70 ? 0.118 -5.672 -14.419 1.00 96.38 70 ILE A N 1
ATOM 565 C CA . ILE A 1 70 ? 0.204 -6.955 -13.696 1.00 96.38 70 ILE A CA 1
ATOM 566 C C . ILE A 1 70 ? -0.431 -6.914 -12.306 1.00 96.38 70 ILE A C 1
ATOM 568 O O . ILE A 1 70 ? -0.611 -7.962 -11.684 1.00 96.38 70 ILE A O 1
ATOM 572 N N . LEU A 1 71 ? -0.696 -5.719 -11.780 1.00 94.62 71 LEU A N 1
ATOM 573 C CA . LEU A 1 71 ? -1.366 -5.555 -10.503 1.00 94.62 71 LEU A CA 1
ATOM 574 C C . LEU A 1 71 ? -2.803 -6.102 -10.618 1.00 94.62 71 LEU A C 1
ATOM 576 O O . LEU A 1 71 ? -3.513 -5.750 -11.564 1.00 94.62 71 LEU A O 1
ATOM 580 N N . PRO A 1 72 ? -3.234 -6.977 -9.691 1.00 83.75 72 PRO A N 1
ATOM 581 C CA . PRO A 1 72 ? -4.584 -7.521 -9.713 1.00 83.75 72 PRO A CA 1
ATOM 582 C C . PRO A 1 72 ? -5.603 -6.392 -9.546 1.00 83.75 72 PRO A C 1
ATOM 584 O O . PRO A 1 72 ? -5.390 -5.469 -8.754 1.00 83.75 72 PRO A O 1
ATOM 587 N N . ARG A 1 73 ? -6.675 -6.471 -10.335 1.00 71.38 73 ARG A N 1
ATOM 588 C CA . ARG A 1 73 ? -7.796 -5.529 -10.306 1.00 71.38 73 ARG A CA 1
ATOM 589 C C . ARG A 1 73 ? -8.808 -5.930 -9.252 1.00 71.38 73 ARG A C 1
ATOM 591 O O . ARG A 1 73 ? -9.051 -7.152 -9.136 1.00 71.38 73 ARG A O 1
#

Sequence (73 aa):
MHLDRQSLEKAKHLIQSGLIDTIEVGTIKGLQEIHRFLFEGLYEFAGKIRDKNISKGNFRFANCLYLDLILPR